Protein AF-A0A1Q4UZ07-F1 (afdb_monomer_lite)

Structure (mmCIF, N/CA/C/O backbone):
data_AF-A0A1Q4UZ07-F1
#
_entry.id   AF-A0A1Q4UZ07-F1
#
loop_
_atom_site.group_PDB
_atom_site.id
_atom_site.type_symbol
_atom_site.label_atom_id
_atom_site.label_alt_id
_atom_site.label_comp_id
_atom_site.label_asym_id
_atom_site.label_entity_id
_atom_site.label_seq_id
_atom_site.pdbx_PDB_ins_code
_atom_site.Cartn_x
_atom_site.Cartn_y
_atom_site.Cartn_z
_atom_site.occupancy
_atom_site.B_iso_or_equiv
_atom_site.auth_seq_id
_atom_site.auth_comp_id
_atom_site.auth_asym_id
_atom_site.auth_atom_id
_atom_site.pdbx_PDB_model_num
ATOM 1 N N . MET A 1 1 ? 4.353 -10.496 6.023 1.00 92.25 1 MET A N 1
ATOM 2 C CA . MET A 1 1 ? 5.042 -9.608 6.995 1.00 92.25 1 MET A CA 1
ATOM 3 C C . MET A 1 1 ? 4.034 -9.159 8.049 1.00 92.25 1 MET A C 1
ATOM 5 O O . MET A 1 1 ? 2.841 -9.212 7.759 1.00 92.25 1 MET A O 1
ATOM 9 N N . VAL A 1 2 ? 4.461 -8.798 9.260 1.00 95.00 2 VAL A N 1
ATOM 10 C CA . VAL A 1 2 ? 3.568 -8.334 10.340 1.00 95.00 2 VAL A CA 1
ATOM 11 C C . VAL A 1 2 ? 4.234 -7.170 11.066 1.00 95.00 2 VAL A C 1
ATOM 13 O O . VAL A 1 2 ? 5.410 -7.283 11.389 1.00 95.00 2 VAL A O 1
ATOM 16 N N . VAL A 1 3 ? 3.483 -6.103 11.326 1.00 95.12 3 VAL A N 1
ATOM 17 C CA . VAL A 1 3 ? 3.849 -4.993 12.224 1.00 95.12 3 VAL A CA 1
ATOM 18 C C . VAL A 1 3 ? 2.688 -4.742 13.181 1.00 95.12 3 VAL A C 1
ATOM 20 O O . VAL A 1 3 ? 1.537 -5.050 12.850 1.00 95.12 3 VAL A O 1
ATOM 23 N N . GLY A 1 4 ? 2.970 -4.229 14.371 1.00 92.00 4 GLY A N 1
ATOM 24 C CA . GLY A 1 4 ? 1.931 -3.841 15.311 1.00 92.00 4 GLY A CA 1
ATOM 25 C C . GLY A 1 4 ? 2.487 -3.406 16.655 1.00 92.00 4 GLY A C 1
ATOM 26 O O . GLY A 1 4 ? 3.566 -3.834 17.055 1.00 92.00 4 GLY A O 1
ATOM 27 N N . ASN A 1 5 ? 1.698 -2.600 17.344 1.00 90.88 5 ASN A N 1
ATOM 28 C CA . ASN A 1 5 ? 1.976 -2.030 18.651 1.00 90.88 5 ASN A CA 1
ATOM 29 C C . ASN A 1 5 ? 0.726 -2.181 19.545 1.00 90.88 5 ASN A C 1
ATOM 31 O O . ASN A 1 5 ? -0.132 -3.031 19.296 1.00 90.88 5 ASN A O 1
ATOM 35 N N . THR A 1 6 ? 0.613 -1.384 20.608 1.00 91.69 6 THR A N 1
ATOM 36 C CA . THR A 1 6 ? -0.555 -1.412 21.505 1.00 91.69 6 THR A CA 1
ATOM 37 C C . THR A 1 6 ? -1.846 -0.893 20.868 1.00 91.69 6 THR A C 1
ATOM 39 O O . THR A 1 6 ? -2.919 -1.214 21.369 1.00 91.69 6 THR A O 1
ATOM 42 N N . HIS A 1 7 ? -1.760 -0.115 19.787 1.00 89.69 7 HIS A N 1
ATOM 43 C CA . HIS A 1 7 ? -2.898 0.532 19.126 1.00 89.69 7 HIS A CA 1
ATOM 44 C C . HIS A 1 7 ? -3.372 -0.213 17.872 1.00 89.69 7 HIS A C 1
ATOM 46 O O . HIS A 1 7 ? -4.513 -0.040 17.454 1.00 89.69 7 HIS A O 1
ATOM 52 N N . GLY A 1 8 ? -2.536 -1.060 17.264 1.00 88.25 8 GLY A N 1
ATOM 53 C CA . GLY A 1 8 ? -2.909 -1.752 16.034 1.00 88.25 8 GLY A CA 1
ATOM 54 C C . GLY A 1 8 ? -1.979 -2.889 15.639 1.00 88.25 8 GLY A C 1
ATOM 55 O O . GLY A 1 8 ? -0.859 -3.021 16.127 1.00 88.25 8 GLY A O 1
ATOM 56 N N . ARG A 1 9 ? -2.451 -3.746 14.727 1.00 94.88 9 ARG A N 1
ATOM 57 C CA . ARG A 1 9 ? -1.646 -4.821 14.134 1.00 94.88 9 ARG A CA 1
ATOM 58 C C . ARG A 1 9 ? -2.042 -5.062 12.684 1.00 94.88 9 ARG A C 1
ATOM 60 O O . ARG A 1 9 ? -3.156 -5.496 12.413 1.00 94.88 9 ARG A O 1
ATOM 67 N N . THR A 1 10 ? -1.081 -4.932 11.775 1.00 96.00 10 THR A N 1
ATOM 68 C CA . THR A 1 10 ? -1.259 -5.179 10.340 1.00 96.00 10 THR A CA 1
ATOM 69 C C . THR A 1 10 ? -0.496 -6.421 9.906 1.00 96.00 10 THR A C 1
ATOM 71 O O . THR A 1 10 ? 0.662 -6.648 10.264 1.00 96.00 10 THR A O 1
ATOM 74 N N . ARG A 1 11 ? -1.156 -7.252 9.097 1.00 95.19 11 ARG A N 1
ATOM 75 C CA . ARG A 1 11 ? -0.603 -8.480 8.525 1.00 95.19 11 ARG A CA 1
ATOM 76 C C . ARG A 1 11 ? -0.635 -8.383 7.003 1.00 95.19 11 ARG A C 1
ATOM 78 O O . ARG A 1 11 ? -1.701 -8.414 6.410 1.00 95.19 11 ARG A O 1
ATOM 85 N N . VAL A 1 12 ? 0.532 -8.387 6.370 1.00 95.38 12 VAL A N 1
ATOM 86 C CA . VAL A 1 12 ? 0.651 -8.477 4.908 1.00 95.38 12 VAL A CA 1
ATOM 87 C C . VAL A 1 12 ? 0.689 -9.947 4.494 1.00 95.38 12 VAL A C 1
ATOM 89 O O . VAL A 1 12 ? 1.484 -10.734 5.037 1.00 95.38 12 VAL A O 1
ATOM 92 N N . ARG A 1 13 ? -0.171 -10.318 3.543 1.00 95.25 13 ARG A N 1
ATOM 93 C CA . ARG A 1 13 ? -0.276 -11.657 2.950 1.00 95.25 13 ARG A CA 1
ATOM 94 C C . ARG A 1 13 ? -0.194 -11.544 1.432 1.00 95.25 13 ARG A C 1
ATOM 96 O O . ARG A 1 13 ? -0.953 -10.792 0.838 1.00 95.25 13 ARG A O 1
ATOM 103 N N . ALA A 1 14 ? 0.720 -12.300 0.835 1.00 93.12 14 ALA A N 1
ATOM 104 C CA . ALA A 1 14 ? 0.782 -12.457 -0.611 1.00 93.12 14 ALA A CA 1
ATOM 105 C C . ALA A 1 14 ? -0.146 -13.597 -1.048 1.00 93.12 14 ALA A C 1
ATOM 107 O O . ALA A 1 14 ? -0.297 -14.587 -0.327 1.00 93.12 14 ALA A O 1
ATOM 108 N N . VAL A 1 15 ? -0.727 -13.459 -2.234 1.00 94.88 15 VAL A N 1
ATOM 109 C CA . VAL A 1 15 ? -1.458 -14.516 -2.942 1.00 94.88 15 VAL A CA 1
ATOM 110 C C . VAL A 1 15 ? -0.825 -14.704 -4.316 1.00 94.88 15 VAL A C 1
ATOM 112 O O . VAL A 1 15 ? -0.280 -13.753 -4.873 1.00 94.88 15 VAL A O 1
ATOM 115 N N . GLY A 1 16 ? -0.853 -15.930 -4.839 1.00 92.25 16 GLY A N 1
ATOM 116 C CA . GLY A 1 16 ? -0.306 -16.236 -6.165 1.00 92.25 16 GLY A CA 1
ATOM 117 C C . GLY A 1 16 ? -1.285 -15.927 -7.296 1.00 92.25 16 GLY A C 1
ATOM 118 O O . GLY A 1 16 ? -0.863 -15.688 -8.422 1.00 92.25 16 GLY A O 1
ATOM 119 N N . ASP A 1 17 ? -2.581 -15.907 -6.983 1.00 93.69 17 ASP A N 1
ATOM 120 C CA . ASP A 1 17 ? -3.658 -15.562 -7.905 1.00 93.69 17 ASP A CA 1
ATOM 121 C C . ASP A 1 17 ? -4.655 -14.617 -7.206 1.00 93.69 17 ASP A C 1
ATOM 123 O O . ASP A 1 17 ? -5.029 -14.875 -6.054 1.00 93.69 17 ASP A O 1
ATOM 127 N N . PRO A 1 18 ? -5.115 -13.534 -7.859 1.00 93.44 18 PRO A N 1
ATOM 128 C CA . PRO A 1 18 ? -6.055 -12.599 -7.249 1.00 93.44 18 PRO A CA 1
ATOM 129 C C . PRO A 1 18 ? -7.371 -13.222 -6.744 1.00 93.44 18 PRO A C 1
ATOM 131 O O . PRO A 1 18 ? -7.952 -12.712 -5.786 1.00 93.44 18 PRO A O 1
ATOM 134 N N . ALA A 1 19 ? -7.836 -14.339 -7.314 1.00 94.81 19 ALA A N 1
ATOM 135 C CA . ALA A 1 19 ? -9.021 -15.061 -6.846 1.00 94.81 19 ALA A CA 1
ATOM 136 C C . ALA A 1 19 ? -8.861 -15.594 -5.421 1.00 94.81 19 ALA A C 1
ATOM 138 O O . ALA A 1 19 ? -9.822 -15.590 -4.650 1.00 94.81 19 ALA A O 1
ATOM 139 N N . GLN A 1 20 ? -7.642 -15.975 -5.033 1.00 97.38 20 GLN A N 1
ATOM 140 C CA . GLN A 1 20 ? -7.344 -16.467 -3.687 1.00 97.38 20 GLN A CA 1
ATOM 141 C C . GLN A 1 20 ? -7.571 -15.392 -2.615 1.00 97.38 20 GLN A C 1
ATOM 143 O O . GLN A 1 20 ? -7.820 -15.724 -1.455 1.00 97.38 20 GLN A O 1
ATOM 148 N N . ALA A 1 21 ? -7.516 -14.104 -2.979 1.00 97.00 21 ALA A N 1
ATOM 149 C CA . ALA A 1 21 ? -7.778 -13.019 -2.038 1.00 97.00 21 ALA A CA 1
ATOM 150 C C . ALA A 1 21 ? -9.230 -13.004 -1.545 1.00 97.00 21 ALA A C 1
ATOM 152 O O . ALA A 1 21 ? -9.472 -12.591 -0.415 1.00 97.00 21 ALA A O 1
ATOM 153 N N . VAL A 1 22 ? -10.185 -13.497 -2.342 1.00 97.88 22 VAL A N 1
ATOM 154 C CA . VAL A 1 22 ? -11.602 -13.563 -1.954 1.00 97.88 22 VAL A CA 1
ATOM 155 C C . VAL A 1 22 ? -11.787 -14.519 -0.775 1.00 97.88 22 VAL A C 1
ATOM 157 O O . VAL A 1 22 ? -12.304 -14.129 0.272 1.00 97.88 22 VAL A O 1
ATOM 160 N N . GLU A 1 23 ? -11.304 -15.755 -0.907 1.00 97.00 23 GLU A N 1
ATOM 161 C CA . GLU A 1 23 ? -11.382 -16.759 0.160 1.00 97.00 23 GLU A CA 1
ATOM 162 C C . GLU A 1 23 ? -10.543 -16.360 1.377 1.00 97.00 23 GLU A C 1
ATOM 164 O O . GLU A 1 23 ? -10.961 -16.535 2.524 1.00 97.00 23 GLU A O 1
ATOM 169 N N . LEU A 1 24 ? -9.354 -15.796 1.146 1.00 97.88 24 LEU A N 1
ATOM 170 C CA . LEU A 1 24 ? -8.494 -15.322 2.222 1.00 97.88 24 LEU A CA 1
ATOM 171 C C . LEU A 1 24 ? -9.165 -14.210 3.037 1.00 97.88 24 LEU A C 1
ATOM 173 O O . LEU A 1 24 ? -9.136 -14.285 4.262 1.00 97.88 24 LEU A O 1
ATOM 177 N N . ALA A 1 25 ? -9.792 -13.225 2.391 1.00 97.94 25 ALA A N 1
ATOM 178 C CA . ALA A 1 25 ? -10.474 -12.132 3.078 1.00 97.94 25 ALA A CA 1
ATOM 179 C C . ALA A 1 25 ? -11.628 -12.639 3.952 1.00 97.94 25 ALA A C 1
ATOM 181 O O . ALA A 1 25 ? -11.714 -12.272 5.121 1.00 97.94 25 ALA A 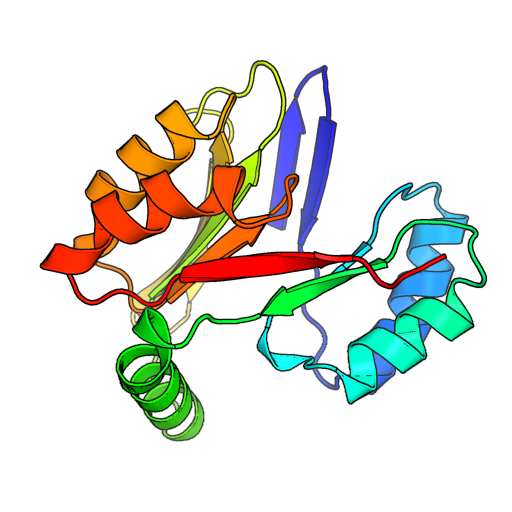O 1
ATOM 182 N N . VAL A 1 26 ? -12.461 -13.548 3.431 1.00 98.12 26 VAL A N 1
ATOM 183 C CA . VAL A 1 26 ? -13.563 -14.158 4.197 1.00 98.12 26 VAL A CA 1
ATOM 184 C C . VAL A 1 26 ? -13.053 -14.860 5.456 1.00 98.12 26 VAL A C 1
ATOM 186 O O . VAL A 1 26 ? -13.645 -14.699 6.525 1.00 98.12 26 VAL A O 1
ATOM 189 N N . ARG A 1 27 ? -11.951 -15.614 5.344 1.00 97.94 27 ARG A N 1
ATOM 190 C CA . ARG A 1 27 ? -11.333 -16.287 6.495 1.00 97.94 27 ARG A CA 1
ATOM 191 C C . ARG A 1 27 ? -10.757 -15.295 7.498 1.00 97.94 27 ARG A C 1
ATOM 193 O O . ARG A 1 27 ? -11.031 -15.424 8.681 1.00 97.94 27 ARG A O 1
ATOM 200 N N . LEU A 1 28 ? -10.007 -14.294 7.038 1.00 97.31 28 LEU A N 1
ATOM 201 C CA . LEU A 1 28 ? -9.397 -13.291 7.915 1.00 97.31 28 LEU A CA 1
ATOM 202 C C . LEU A 1 28 ? -10.451 -12.507 8.703 1.00 97.31 28 LEU A C 1
ATOM 204 O O . LEU A 1 28 ? -10.280 -12.291 9.899 1.00 97.31 28 LEU A O 1
ATOM 208 N N . VAL A 1 29 ? -11.563 -12.142 8.067 1.00 97.62 29 VAL A N 1
ATOM 209 C CA . VAL A 1 29 ? -12.688 -11.490 8.751 1.00 97.62 29 VAL A CA 1
ATOM 210 C C . VAL A 1 29 ? -13.322 -12.420 9.788 1.00 97.62 29 VAL A C 1
ATOM 212 O O . VAL A 1 29 ? -13.626 -11.988 10.895 1.00 97.62 29 VAL A O 1
ATOM 215 N N . ALA A 1 30 ? -13.460 -13.717 9.489 1.00 97.50 30 ALA A N 1
ATOM 216 C CA . ALA A 1 30 ? -13.916 -14.701 10.475 1.00 97.50 30 ALA A CA 1
ATOM 217 C C . ALA A 1 30 ? -12.930 -14.888 11.650 1.00 97.50 30 ALA A C 1
ATOM 219 O O . ALA A 1 30 ? -13.354 -15.207 12.757 1.00 97.50 30 ALA A O 1
ATOM 220 N N . GLU A 1 31 ? -11.631 -14.655 11.434 1.00 96.62 31 GLU A N 1
ATOM 221 C CA . GLU A 1 31 ? -10.592 -14.624 12.477 1.00 96.62 31 GLU A CA 1
ATOM 222 C C . GLU A 1 31 ? -10.570 -13.308 13.283 1.00 96.62 31 GLU A C 1
ATOM 224 O O . GLU A 1 31 ? -9.755 -13.164 14.197 1.00 96.62 31 GLU A O 1
ATOM 229 N N . GLY A 1 32 ? -11.446 -12.350 12.962 1.00 96.00 32 GLY A N 1
ATOM 230 C CA . GLY A 1 32 ? -11.559 -11.067 13.657 1.00 96.00 32 GLY A CA 1
ATOM 231 C C . GLY A 1 32 ? -10.712 -9.941 13.065 1.00 96.00 32 GLY A C 1
ATOM 232 O O . GLY A 1 32 ? -10.461 -8.956 13.753 1.00 96.00 32 GLY A O 1
ATOM 233 N N . VAL A 1 33 ? -10.244 -10.065 11.816 1.00 96.44 33 VAL A N 1
ATOM 234 C CA . VAL A 1 33 ? -9.712 -8.906 11.085 1.00 96.44 33 VAL A CA 1
ATOM 235 C C . VAL A 1 33 ? -10.860 -7.945 10.789 1.00 96.44 33 VAL A C 1
ATOM 237 O O . VAL A 1 33 ? -11.838 -8.308 10.140 1.00 96.44 33 VAL A O 1
ATOM 240 N N . ASP A 1 34 ? -10.715 -6.716 11.260 1.00 95.50 34 ASP A N 1
ATOM 241 C CA . ASP A 1 34 ? -11.713 -5.649 11.196 1.00 95.50 34 ASP A CA 1
ATOM 242 C C . ASP A 1 34 ? -11.559 -4.743 9.967 1.00 95.50 34 ASP A C 1
ATOM 244 O O . ASP A 1 34 ? -12.407 -3.889 9.724 1.00 95.50 34 ASP A O 1
ATOM 248 N N . ARG A 1 35 ? -10.504 -4.928 9.166 1.00 95.94 35 ARG A N 1
ATOM 249 C CA . ARG A 1 35 ? -10.265 -4.181 7.929 1.00 95.94 35 ARG A CA 1
ATOM 250 C C . ARG A 1 35 ? -9.444 -4.979 6.923 1.00 95.94 35 ARG A C 1
ATOM 252 O O . ARG A 1 35 ? -8.440 -5.596 7.276 1.00 95.94 35 ARG A O 1
ATOM 259 N N . ILE A 1 36 ? -9.827 -4.908 5.649 1.00 97.69 36 ILE A N 1
ATOM 260 C CA . ILE A 1 36 ? -9.058 -5.466 4.532 1.00 97.69 36 ILE A CA 1
ATOM 261 C C . ILE A 1 36 ? -8.617 -4.334 3.607 1.00 97.69 36 ILE A C 1
ATOM 263 O O . ILE A 1 36 ? -9.430 -3.539 3.151 1.00 97.69 36 ILE A O 1
ATOM 267 N N . GLU A 1 37 ? -7.328 -4.289 3.295 1.00 97.50 37 GLU A N 1
ATOM 268 C CA . GLU A 1 37 ? -6.741 -3.309 2.384 1.00 97.50 37 GLU A CA 1
ATOM 269 C C . GLU A 1 37 ? -5.938 -4.055 1.310 1.00 97.50 37 GLU A C 1
ATOM 271 O O . GLU A 1 37 ? -5.055 -4.859 1.617 1.00 97.50 37 GLU A O 1
ATOM 276 N N . LEU A 1 38 ? -6.298 -3.849 0.043 1.00 98.00 38 LEU A N 1
ATOM 277 C CA . LEU A 1 38 ? -5.736 -4.555 -1.106 1.00 98.00 38 LEU A CA 1
ATOM 278 C C . LEU A 1 38 ? -4.658 -3.715 -1.801 1.00 98.00 38 LEU A C 1
ATOM 280 O O . LEU A 1 38 ? -4.841 -2.523 -2.039 1.00 98.00 38 LEU A O 1
ATOM 284 N N . CYS A 1 39 ? -3.569 -4.373 -2.198 1.00 97.19 39 CYS A N 1
ATOM 285 C CA . CYS A 1 39 ? -2.530 -3.803 -3.063 1.00 97.19 39 CYS A CA 1
ATOM 286 C C . CYS A 1 39 ? -3.102 -3.317 -4.406 1.00 97.19 39 CYS A C 1
ATOM 288 O O . CYS A 1 39 ? -4.094 -3.853 -4.910 1.00 97.19 39 CYS A O 1
ATOM 290 N N . GLY A 1 40 ? -2.457 -2.328 -5.029 1.00 93.50 40 GLY A N 1
ATOM 291 C CA . GLY A 1 40 ? -2.981 -1.661 -6.222 1.00 93.50 40 GLY A CA 1
ATOM 292 C C . GLY A 1 40 ? -3.114 -2.583 -7.431 1.00 93.50 40 GLY A C 1
ATOM 293 O O . GLY A 1 40 ? -3.988 -2.392 -8.276 1.00 93.50 40 GLY A O 1
ATOM 294 N N . SER A 1 41 ? -2.317 -3.653 -7.475 1.00 93.12 41 SER A N 1
ATOM 295 C CA . SER A 1 41 ? -2.384 -4.680 -8.524 1.00 93.12 41 SER A CA 1
ATOM 296 C C . SER A 1 41 ? -3.717 -5.440 -8.579 1.00 93.12 41 SER A C 1
ATOM 298 O O . SER A 1 41 ? -4.063 -5.980 -9.631 1.00 93.12 41 SER A O 1
ATOM 300 N N . PHE A 1 42 ? -4.505 -5.458 -7.497 1.00 96.56 42 PHE A N 1
ATOM 301 C CA . PHE A 1 42 ? -5.842 -6.062 -7.506 1.00 96.56 42 PHE A CA 1
ATOM 302 C C . PHE A 1 42 ? -6.832 -5.268 -8.370 1.00 96.56 42 PHE A C 1
ATOM 304 O O . PHE A 1 42 ? -7.719 -5.852 -9.001 1.00 96.56 42 PHE A O 1
ATOM 311 N N . GLY A 1 43 ? -6.689 -3.941 -8.414 1.00 94.69 43 GLY A N 1
ATOM 312 C CA . GLY A 1 43 ? -7.583 -3.047 -9.141 1.00 94.69 43 GLY A CA 1
ATOM 313 C C . GLY A 1 43 ? -9.063 -3.159 -8.736 1.00 94.69 43 GLY A C 1
ATOM 314 O O . GLY A 1 43 ? -9.461 -3.875 -7.816 1.00 94.69 43 GLY A O 1
ATOM 315 N N . ALA A 1 44 ? -9.923 -2.446 -9.467 1.00 95.88 44 ALA A N 1
ATOM 316 C CA . ALA A 1 44 ? -11.345 -2.337 -9.131 1.00 95.88 44 ALA A CA 1
ATOM 317 C C . ALA A 1 44 ? -12.125 -3.660 -9.229 1.00 95.88 44 ALA A C 1
ATOM 319 O O . ALA A 1 44 ? -13.059 -3.884 -8.459 1.00 95.88 44 ALA A O 1
ATOM 320 N N . VAL A 1 45 ? -11.748 -4.552 -10.152 1.00 96.69 45 VAL A N 1
ATOM 321 C CA . VAL A 1 45 ? -12.468 -5.819 -10.369 1.00 96.69 45 VAL A CA 1
ATOM 322 C C . VAL A 1 45 ? -12.363 -6.723 -9.146 1.00 96.69 45 VAL A C 1
ATOM 324 O O . VAL A 1 45 ? -13.380 -7.233 -8.670 1.00 96.69 45 VAL A O 1
ATOM 327 N N . TRP A 1 46 ? -11.152 -6.924 -8.626 1.00 97.81 46 TRP A N 1
ATOM 328 C CA . TRP A 1 46 ? -10.952 -7.781 -7.462 1.00 97.81 46 TRP A CA 1
ATOM 329 C C . TRP A 1 46 ? -11.357 -7.090 -6.170 1.00 97.81 46 TRP A C 1
ATOM 331 O O . TRP A 1 46 ? -11.964 -7.744 -5.325 1.00 97.81 46 TRP A O 1
ATOM 341 N N . HIS A 1 47 ? -11.156 -5.775 -6.068 1.00 97.81 47 HIS A N 1
ATOM 342 C CA . HIS A 1 47 ? -11.684 -4.982 -4.962 1.00 97.81 47 HIS A CA 1
ATOM 343 C C . HIS A 1 47 ? -13.198 -5.189 -4.783 1.00 97.81 47 HIS A C 1
ATOM 345 O O . HIS A 1 47 ? -13.642 -5.597 -3.710 1.00 97.81 47 HIS A O 1
ATOM 351 N N . ALA A 1 48 ? -13.990 -5.046 -5.852 1.00 97.50 48 ALA A N 1
ATOM 352 C CA . ALA A 1 48 ? -15.437 -5.248 -5.790 1.00 97.50 48 ALA A CA 1
ATOM 353 C C . ALA A 1 48 ? -15.839 -6.693 -5.437 1.00 97.50 48 ALA A C 1
ATOM 355 O O . ALA A 1 48 ? -16.855 -6.911 -4.777 1.00 97.50 48 ALA A O 1
ATOM 356 N N . ARG A 1 49 ? -15.071 -7.696 -5.883 1.00 98.06 49 ARG A N 1
ATOM 357 C CA . ARG A 1 49 ? -15.333 -9.112 -5.569 1.00 98.06 49 ARG A CA 1
ATOM 358 C C . ARG A 1 49 ? -15.066 -9.425 -4.100 1.00 98.06 49 ARG A C 1
ATOM 360 O O . ARG A 1 49 ? -15.889 -10.082 -3.471 1.00 98.06 49 ARG A O 1
ATOM 367 N N . VAL A 1 50 ? -13.949 -8.938 -3.562 1.00 98.19 50 VAL A N 1
ATOM 368 C CA . VAL A 1 50 ? -13.597 -9.106 -2.146 1.00 98.19 50 VAL A CA 1
ATOM 369 C C . VAL A 1 50 ? -14.613 -8.390 -1.258 1.00 98.19 50 VAL A C 1
ATOM 371 O O . VAL A 1 50 ? -15.121 -9.006 -0.326 1.00 98.19 50 VAL A O 1
ATOM 374 N N . ALA A 1 51 ? -14.981 -7.147 -1.588 1.00 97.75 51 ALA A N 1
ATOM 375 C CA . ALA A 1 51 ? -15.992 -6.388 -0.849 1.00 97.75 51 ALA A CA 1
ATOM 376 C C . ALA A 1 51 ? -17.328 -7.145 -0.745 1.00 97.75 51 ALA A C 1
ATOM 378 O O . ALA A 1 51 ? -17.850 -7.333 0.353 1.00 97.75 51 ALA A O 1
ATOM 379 N N . ARG A 1 52 ? -17.838 -7.678 -1.866 1.00 97.56 52 ARG A N 1
ATOM 380 C CA . ARG A 1 52 ? -19.065 -8.496 -1.871 1.00 97.56 52 ARG A CA 1
ATOM 381 C C . ARG A 1 52 ? -18.944 -9.775 -1.046 1.00 97.56 52 ARG A C 1
ATOM 383 O O . ARG A 1 52 ? -19.908 -10.170 -0.411 1.00 97.56 52 ARG A O 1
ATOM 390 N N . ALA A 1 53 ? -17.790 -10.437 -1.068 1.00 97.69 53 ALA A N 1
ATOM 391 C CA . ALA A 1 53 ? -17.591 -11.681 -0.324 1.00 97.69 53 ALA A CA 1
ATOM 392 C C . ALA A 1 53 ? -17.474 -11.458 1.193 1.00 97.69 53 ALA A C 1
ATOM 394 O O . ALA A 1 53 ? -17.877 -12.307 1.991 1.00 97.69 53 ALA A O 1
ATOM 395 N N . VAL A 1 54 ? -16.915 -10.317 1.600 1.00 97.44 54 VAL A N 1
ATOM 396 C CA . VAL A 1 54 ? -16.862 -9.912 3.008 1.00 97.44 54 VAL A CA 1
ATOM 397 C C . VAL A 1 54 ? -18.249 -9.512 3.522 1.00 97.44 54 VAL A C 1
ATOM 399 O O . VAL A 1 54 ? -18.519 -9.737 4.702 1.00 97.44 54 VAL A O 1
ATOM 402 N N . ASP A 1 55 ? -19.137 -9.036 2.645 1.00 95.94 55 ASP A N 1
ATOM 403 C CA . ASP A 1 55 ? -20.550 -8.749 2.939 1.00 95.94 55 ASP A CA 1
ATOM 404 C C . ASP A 1 55 ? -20.713 -7.777 4.121 1.00 95.94 55 ASP A C 1
ATOM 406 O O . ASP A 1 55 ? -21.362 -8.061 5.123 1.00 95.94 55 ASP A O 1
ATOM 410 N N . GLY A 1 56 ? -19.986 -6.655 4.064 1.00 95.31 56 GLY A N 1
ATOM 411 C CA . GLY A 1 56 ? -20.051 -5.587 5.069 1.00 95.31 56 GLY A CA 1
ATOM 412 C C . GLY A 1 56 ? -19.469 -5.924 6.449 1.00 95.31 56 GLY A C 1
ATOM 413 O O . GLY A 1 56 ? -19.373 -5.040 7.295 1.00 95.31 56 GLY A O 1
ATOM 414 N N . ARG A 1 57 ? -19.025 -7.164 6.692 1.00 96.50 57 ARG A N 1
ATOM 415 C CA . ARG A 1 57 ? -18.440 -7.583 7.983 1.00 96.50 57 ARG A CA 1
ATOM 416 C C . ARG A 1 57 ? -17.123 -6.879 8.325 1.00 96.50 57 ARG A C 1
ATOM 418 O O . ARG A 1 57 ? -16.751 -6.840 9.491 1.00 96.50 57 ARG A O 1
ATOM 425 N N . ALA A 1 58 ? -16.432 -6.348 7.321 1.00 96.94 58 ALA A N 1
ATOM 426 C CA . ALA A 1 58 ? -15.294 -5.452 7.474 1.00 96.94 58 ALA A CA 1
ATOM 427 C C . ALA A 1 58 ? -15.221 -4.499 6.265 1.00 96.94 58 AL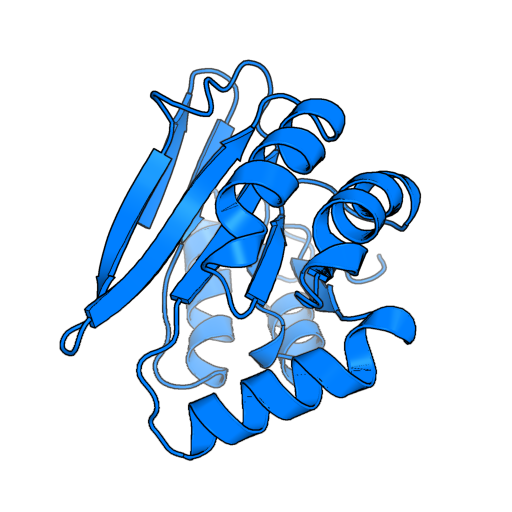A A C 1
ATOM 429 O O . ALA A 1 58 ? -15.511 -4.932 5.143 1.00 96.94 58 ALA A O 1
ATOM 430 N N . PRO A 1 59 ? -14.812 -3.229 6.444 1.00 96.44 59 PRO A N 1
ATOM 431 C CA . PRO A 1 59 ? -14.459 -2.356 5.334 1.00 96.44 59 PRO A CA 1
ATOM 432 C C . PRO A 1 59 ? -13.357 -2.981 4.475 1.00 96.44 59 PRO A C 1
ATOM 434 O O . PRO A 1 59 ? -12.353 -3.493 4.984 1.00 96.44 59 PRO A O 1
ATOM 437 N N . VAL A 1 60 ? -13.553 -2.902 3.161 1.00 97.81 60 VAL A N 1
ATOM 438 C CA . VAL A 1 60 ? -12.572 -3.314 2.159 1.00 97.81 60 VAL A CA 1
ATOM 439 C C . VAL A 1 60 ? -12.140 -2.075 1.388 1.00 97.81 60 VAL A C 1
ATOM 441 O O . VAL A 1 60 ? -12.985 -1.341 0.877 1.00 97.81 60 VAL A O 1
ATOM 444 N N . GLY A 1 61 ? -10.836 -1.834 1.336 1.00 96.94 61 GLY A N 1
ATOM 445 C CA . GLY A 1 61 ? -10.229 -0.818 0.489 1.00 96.94 61 GLY A CA 1
ATOM 446 C C . GLY A 1 61 ? -9.226 -1.410 -0.488 1.00 96.94 61 GLY A C 1
ATOM 447 O O . GLY A 1 61 ? -8.776 -2.549 -0.335 1.00 96.94 61 GLY A O 1
ATOM 448 N N . ALA A 1 62 ? -8.867 -0.628 -1.498 1.00 97.31 62 ALA A N 1
ATOM 449 C CA . ALA A 1 62 ? -7.772 -0.931 -2.403 1.00 97.31 62 ALA A CA 1
ATOM 450 C C . ALA A 1 62 ? -6.943 0.317 -2.699 1.00 97.31 62 ALA A C 1
ATO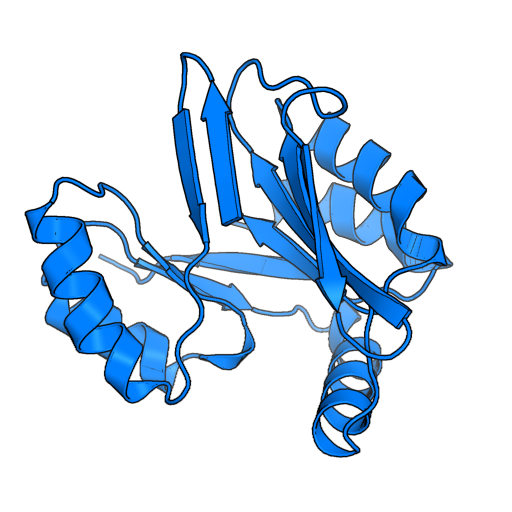M 452 O O . ALA A 1 62 ? -7.455 1.438 -2.711 1.00 97.31 62 ALA A O 1
ATOM 453 N N . ILE A 1 63 ? -5.664 0.098 -2.972 1.00 97.69 63 ILE A N 1
ATOM 454 C CA . ILE A 1 63 ? -4.756 1.130 -3.453 1.00 97.69 63 ILE A CA 1
ATOM 455 C C . ILE A 1 63 ? -5.113 1.518 -4.895 1.00 97.69 63 ILE A C 1
ATOM 457 O O . ILE A 1 63 ? -5.287 0.665 -5.767 1.00 97.69 63 ILE A O 1
ATOM 461 N N . TYR A 1 64 ? -5.161 2.821 -5.156 1.00 96.25 64 TYR A N 1
ATOM 462 C CA . TYR A 1 64 ? -5.258 3.413 -6.487 1.00 96.25 64 TYR A CA 1
ATOM 463 C C . TYR A 1 64 ? -4.192 4.493 -6.667 1.00 96.25 64 TYR A C 1
ATOM 465 O O . TYR A 1 64 ? -3.663 5.024 -5.696 1.00 96.25 64 TYR A O 1
ATOM 473 N N . TYR A 1 65 ? -3.882 4.826 -7.917 1.00 96.19 65 TYR A N 1
ATOM 474 C CA . TYR A 1 65 ? -2.856 5.813 -8.255 1.00 96.19 65 TYR A CA 1
ATOM 475 C C . TYR A 1 65 ? -3.494 7.018 -8.934 1.00 96.19 65 TYR A C 1
ATOM 477 O O . TYR A 1 65 ? -4.311 6.855 -9.846 1.00 96.19 65 TYR A O 1
ATOM 485 N N . GLY A 1 66 ? -3.112 8.215 -8.490 1.00 94.19 66 GLY A N 1
ATOM 486 C CA . GLY A 1 66 ? -3.514 9.468 -9.114 1.00 94.19 66 GLY A CA 1
ATOM 487 C C . GLY A 1 66 ? -2.830 9.706 -10.462 1.00 94.19 66 GLY A C 1
ATOM 488 O O . GLY A 1 66 ? -1.930 8.968 -10.882 1.00 94.19 66 GLY A O 1
ATOM 489 N N . PHE A 1 67 ? -3.271 10.752 -11.162 1.00 95.50 67 PHE A N 1
ATOM 490 C CA . PHE A 1 67 ? -2.777 11.080 -12.502 1.00 95.50 67 PHE A CA 1
ATOM 491 C C . PHE A 1 67 ? -1.286 11.454 -12.498 1.00 95.50 67 PHE A C 1
ATOM 493 O O . PHE A 1 67 ? -0.543 11.117 -13.419 1.00 95.50 67 PHE A O 1
ATOM 500 N N . GLU A 1 68 ? -0.838 12.084 -11.416 1.00 94.19 68 GLU A N 1
ATOM 501 C CA . GLU A 1 68 ? 0.550 12.412 -11.101 1.00 94.19 68 GLU A CA 1
ATOM 502 C C . GLU A 1 68 ? 1.461 11.178 -11.029 1.00 94.19 68 GLU A C 1
ATOM 504 O O . GLU A 1 68 ? 2.660 11.279 -11.281 1.00 94.19 68 GLU A O 1
ATOM 509 N N . SER A 1 69 ? 0.892 9.998 -10.761 1.00 95.56 69 SER A N 1
ATOM 510 C CA . SER A 1 69 ? 1.623 8.733 -10.672 1.00 95.56 69 SER A CA 1
ATOM 511 C C . SER A 1 69 ? 1.567 7.888 -11.953 1.00 95.56 69 SER A C 1
ATOM 513 O O . SER A 1 69 ? 2.202 6.837 -11.986 1.00 95.56 69 SER A O 1
ATOM 515 N N . LEU A 1 70 ? 0.867 8.299 -13.024 1.00 95.62 70 LEU A N 1
ATOM 516 C CA . LEU A 1 70 ? 0.616 7.433 -14.196 1.00 95.62 70 LEU A CA 1
ATOM 517 C C . LEU A 1 70 ? 1.878 6.943 -14.905 1.00 95.62 70 LEU A C 1
ATOM 519 O O . LEU A 1 70 ? 2.034 5.747 -15.146 1.00 95.62 70 LEU A O 1
ATOM 523 N N . THR A 1 71 ? 2.776 7.854 -15.264 1.00 97.00 71 THR A N 1
ATOM 524 C CA . THR A 1 71 ? 4.032 7.485 -15.926 1.00 97.00 71 THR A CA 1
ATOM 525 C C . THR A 1 71 ? 4.896 6.590 -15.030 1.00 97.00 71 THR A C 1
ATOM 527 O O . THR A 1 71 ? 5.296 5.515 -15.490 1.00 97.00 71 THR A O 1
ATOM 530 N N . PRO A 1 72 ? 5.177 6.957 -13.762 1.00 97.12 72 PRO A N 1
ATOM 531 C CA . PRO A 1 72 ? 6.006 6.112 -12.910 1.00 97.12 72 PRO A CA 1
ATOM 532 C C . PRO A 1 72 ? 5.355 4.765 -12.557 1.00 97.12 72 PRO A C 1
ATOM 534 O O . PRO A 1 72 ? 6.061 3.757 -12.553 1.00 97.12 72 PRO A O 1
ATOM 537 N N . ILE A 1 73 ? 4.032 4.678 -12.354 1.00 97.81 73 ILE A N 1
ATOM 538 C CA . ILE A 1 73 ? 3.376 3.380 -12.102 1.00 97.81 73 ILE A CA 1
ATOM 539 C C . ILE A 1 73 ? 3.345 2.496 -13.355 1.00 97.81 73 ILE A C 1
ATOM 541 O O . ILE A 1 73 ? 3.505 1.278 -13.261 1.00 97.81 73 ILE A O 1
ATOM 545 N N . ALA A 1 74 ? 3.203 3.082 -14.549 1.00 97.88 74 ALA A N 1
ATOM 546 C CA . ALA A 1 74 ? 3.317 2.336 -15.798 1.00 97.88 74 ALA A CA 1
ATOM 547 C C . ALA A 1 74 ? 4.734 1.768 -15.981 1.00 97.88 74 ALA A C 1
ATOM 549 O O . ALA A 1 74 ? 4.887 0.605 -16.357 1.00 97.88 74 ALA A O 1
ATOM 550 N N . ALA A 1 75 ? 5.765 2.554 -15.655 1.00 98.06 75 ALA A N 1
ATOM 551 C CA . ALA A 1 75 ? 7.150 2.093 -15.670 1.00 98.06 75 ALA A CA 1
ATOM 552 C C . ALA A 1 75 ? 7.391 0.979 -14.639 1.00 98.06 75 ALA A C 1
ATOM 554 O O . ALA A 1 75 ? 8.000 -0.035 -14.972 1.00 98.06 75 ALA A O 1
ATOM 555 N N . TYR A 1 76 ? 6.867 1.128 -13.419 1.00 97.94 76 TYR A N 1
ATOM 556 C CA . TYR A 1 76 ? 6.905 0.089 -12.390 1.00 97.94 76 TYR A CA 1
ATOM 557 C C . TYR A 1 76 ? 6.317 -1.233 -12.895 1.00 97.94 76 TYR A C 1
ATOM 559 O O . TYR A 1 76 ? 6.978 -2.271 -12.850 1.00 97.94 76 TYR A O 1
ATOM 567 N N . LYS A 1 77 ? 5.096 -1.180 -13.442 1.00 97.62 77 LYS A N 1
ATOM 568 C CA . LYS A 1 77 ? 4.396 -2.347 -13.986 1.00 97.62 77 LYS A CA 1
ATOM 569 C C . LYS A 1 77 ? 5.209 -3.026 -15.087 1.00 97.62 77 LYS A C 1
ATOM 571 O O . LYS A 1 77 ? 5.359 -4.243 -15.056 1.00 97.62 77 LYS A O 1
ATOM 576 N N . ALA A 1 78 ? 5.753 -2.256 -16.030 1.00 98.31 78 ALA A N 1
ATOM 577 C CA . ALA A 1 78 ? 6.553 -2.802 -17.123 1.00 98.31 78 ALA A CA 1
ATOM 578 C C . ALA A 1 78 ? 7.796 -3.552 -16.613 1.00 98.31 78 ALA A C 1
ATOM 580 O O . ALA A 1 78 ? 8.081 -4.654 -17.076 1.00 98.31 78 ALA A O 1
ATOM 581 N N . ARG A 1 79 ? 8.502 -2.995 -15.620 1.00 97.88 79 ARG A N 1
ATOM 582 C CA . ARG A 1 79 ? 9.663 -3.649 -14.992 1.00 97.88 79 ARG A CA 1
ATOM 583 C C . ARG A 1 79 ? 9.274 -4.915 -14.232 1.00 97.88 79 ARG A C 1
ATOM 585 O O . ARG A 1 79 ? 9.956 -5.930 -14.338 1.00 97.88 79 ARG A O 1
ATOM 592 N N . PHE A 1 80 ? 8.160 -4.870 -13.500 1.00 95.75 80 PHE A N 1
ATOM 593 C CA . PHE A 1 80 ? 7.625 -6.035 -12.795 1.00 95.75 80 PHE A CA 1
ATOM 594 C C . PHE A 1 80 ? 7.314 -7.179 -13.771 1.00 95.75 80 PHE A C 1
ATOM 596 O O . PHE A 1 80 ? 7.717 -8.316 -13.541 1.00 95.75 80 PHE A O 1
ATOM 603 N N . GLU A 1 81 ? 6.665 -6.880 -14.897 1.00 96.25 81 GLU A N 1
ATOM 604 C CA . GLU A 1 81 ? 6.348 -7.868 -15.939 1.00 96.25 81 GLU A CA 1
ATOM 605 C C . GLU A 1 81 ? 7.581 -8.386 -16.680 1.00 96.25 81 GLU A C 1
ATOM 607 O O . GLU A 1 81 ? 7.593 -9.534 -17.121 1.00 96.25 81 GLU A O 1
ATOM 612 N N . ALA A 1 82 ? 8.637 -7.576 -16.772 1.00 97.81 82 ALA A N 1
ATOM 613 C CA . ALA A 1 82 ? 9.937 -8.005 -17.278 1.00 97.81 82 ALA A CA 1
ATOM 614 C C . ALA A 1 82 ? 10.705 -8.907 -16.290 1.00 97.81 82 ALA A C 1
ATOM 616 O O . ALA A 1 82 ? 11.767 -9.426 -16.634 1.00 97.81 82 ALA A O 1
ATOM 617 N N . GLY A 1 83 ? 10.182 -9.115 -15.076 1.00 96.00 83 GLY A N 1
ATOM 618 C CA . GLY A 1 83 ? 10.804 -9.941 -14.044 1.00 96.00 83 GLY A CA 1
ATOM 619 C C . GLY A 1 83 ? 11.945 -9.248 -13.298 1.00 96.00 83 GLY A C 1
ATOM 620 O O . GLY A 1 83 ? 12.760 -9.925 -12.669 1.00 96.00 83 GLY A O 1
ATOM 621 N N . GLU A 1 84 ? 12.029 -7.916 -13.356 1.00 97.44 84 GLU A N 1
ATOM 622 C CA . GLU A 1 84 ? 13.014 -7.170 -12.577 1.00 97.44 84 GLU A CA 1
ATOM 623 C C . GLU A 1 84 ? 12.755 -7.317 -11.070 1.00 97.44 84 GLU A C 1
ATOM 625 O O . GLU A 1 84 ? 11.617 -7.337 -10.594 1.00 97.44 84 GLU A O 1
ATOM 630 N N . VAL A 1 85 ? 13.833 -7.388 -10.287 1.00 96.50 85 VAL A N 1
ATOM 631 C CA . VAL A 1 85 ? 13.740 -7.492 -8.827 1.00 96.50 85 VAL A CA 1
ATOM 632 C C . VAL A 1 85 ? 13.642 -6.089 -8.225 1.00 96.50 85 VAL A C 1
ATOM 634 O O . VAL A 1 85 ? 14.647 -5.437 -7.954 1.00 96.50 85 VAL A O 1
ATOM 637 N N . LEU A 1 86 ? 12.410 -5.629 -8.015 1.00 97.44 86 LEU A N 1
ATOM 638 C CA . LEU A 1 86 ? 12.103 -4.264 -7.570 1.00 97.44 86 LEU A CA 1
ATOM 639 C C . LEU A 1 86 ? 12.167 -4.083 -6.049 1.00 97.44 86 LEU A C 1
ATOM 641 O O . LEU A 1 86 ? 12.073 -5.052 -5.284 1.00 97.44 86 LEU A O 1
ATOM 645 N N . SER A 1 87 ? 12.283 -2.830 -5.614 1.00 98.19 87 SER A N 1
ATOM 646 C CA . SER A 1 87 ? 12.190 -2.417 -4.215 1.00 98.19 87 SER A CA 1
ATOM 647 C C . SER A 1 87 ? 10.984 -1.515 -3.969 1.00 98.19 87 SER A C 1
ATOM 649 O O . SER A 1 87 ? 10.824 -0.486 -4.623 1.00 98.19 87 SER A O 1
ATOM 651 N N . ASP A 1 88 ? 10.175 -1.889 -2.980 1.00 97.81 88 ASP A N 1
ATOM 652 C CA . ASP A 1 88 ? 8.885 -1.263 -2.681 1.00 97.81 88 ASP A CA 1
ATOM 653 C C . ASP A 1 88 ? 8.763 -0.991 -1.180 1.00 97.81 88 ASP A C 1
ATOM 655 O O . ASP A 1 88 ? 9.341 -1.721 -0.360 1.00 97.81 88 ASP A O 1
ATOM 659 N N . ALA A 1 89 ? 7.979 0.021 -0.810 1.00 98.19 89 ALA A N 1
ATOM 660 C CA . ALA A 1 89 ? 7.599 0.242 0.579 1.00 98.19 89 ALA A CA 1
ATOM 661 C C . ALA A 1 89 ? 6.083 0.309 0.774 1.00 98.19 89 ALA A C 1
ATOM 663 O O . ALA A 1 89 ? 5.355 0.916 -0.007 1.00 98.19 89 ALA A O 1
ATOM 664 N N . PHE A 1 90 ? 5.633 -0.295 1.869 1.00 98.00 90 PHE A N 1
ATOM 665 C CA . PHE A 1 90 ? 4.288 -0.179 2.404 1.00 98.00 90 PHE A CA 1
ATOM 666 C C . PHE A 1 90 ? 4.380 0.654 3.675 1.00 98.00 90 PHE A C 1
ATOM 668 O O . PHE A 1 90 ? 4.968 0.215 4.668 1.00 98.00 90 PHE A O 1
ATOM 675 N N . LEU A 1 91 ? 3.835 1.862 3.631 1.00 97.69 91 LEU A N 1
ATOM 676 C CA . LEU A 1 91 ? 3.709 2.719 4.803 1.00 97.69 91 LEU A CA 1
ATOM 677 C C . LEU A 1 91 ? 2.316 2.494 5.383 1.00 97.69 91 LEU A C 1
ATOM 679 O O . LEU A 1 91 ? 1.341 2.531 4.639 1.00 97.69 91 LEU A O 1
ATOM 683 N N . VAL A 1 92 ? 2.213 2.223 6.681 1.00 97.00 92 VAL A N 1
ATOM 684 C CA . VAL A 1 92 ? 0.927 1.977 7.345 1.00 97.00 92 VAL A CA 1
ATOM 685 C C . VAL A 1 92 ? 0.788 2.859 8.573 1.00 97.00 92 VAL A C 1
ATOM 687 O O . VAL A 1 92 ? 1.633 2.819 9.462 1.00 97.00 92 VAL A O 1
ATOM 690 N N . VAL A 1 93 ? -0.274 3.656 8.637 1.00 96.00 93 VAL A N 1
ATOM 691 C CA . VAL A 1 93 ? -0.519 4.504 9.809 1.00 96.00 93 VAL A CA 1
ATOM 692 C C . VAL A 1 93 ? -1.064 3.655 10.955 1.00 96.00 93 VAL A C 1
ATOM 694 O O . VAL A 1 93 ? -2.138 3.067 10.832 1.00 96.00 93 VAL A O 1
ATOM 697 N N . HIS A 1 94 ? -0.332 3.607 12.068 1.00 95.88 94 HIS A N 1
ATOM 698 C CA . HIS A 1 94 ? -0.742 3.052 13.360 1.00 95.88 94 HIS A CA 1
ATOM 699 C C . HIS A 1 94 ? -0.401 4.068 14.445 1.00 95.88 94 HIS A C 1
ATOM 701 O O . HIS A 1 94 ? 0.767 4.406 14.609 1.00 95.88 94 HIS A O 1
ATOM 707 N N . GLU A 1 95 ? -1.386 4.497 15.232 1.00 94.81 95 GLU A N 1
ATOM 708 C CA . GLU A 1 95 ? -1.156 5.436 16.334 1.00 94.81 95 GLU A CA 1
ATOM 709 C C . GLU A 1 95 ? -0.015 4.963 17.255 1.00 94.81 95 GLU A C 1
ATOM 711 O O . GLU A 1 95 ? 0.092 3.782 17.606 1.00 94.81 95 GLU A O 1
ATOM 716 N N . GLY A 1 96 ? 0.878 5.885 17.619 1.00 95.69 96 GLY A N 1
ATOM 717 C CA . GLY A 1 96 ? 2.003 5.615 18.517 1.00 95.69 96 GLY A CA 1
ATOM 718 C C . GLY A 1 96 ? 3.070 4.657 17.974 1.00 95.69 96 GLY A C 1
ATOM 719 O O . GLY A 1 96 ? 3.871 4.164 18.765 1.00 95.69 96 GLY A O 1
ATOM 720 N N . ALA A 1 97 ? 3.081 4.350 16.673 1.00 97.69 97 ALA A N 1
ATOM 721 C CA . ALA A 1 97 ? 4.142 3.547 16.071 1.00 97.69 97 ALA A CA 1
ATOM 722 C C . ALA A 1 97 ? 5.489 4.282 16.066 1.00 97.69 97 ALA A C 1
ATOM 724 O O . ALA A 1 97 ? 5.558 5.496 15.866 1.00 97.69 97 ALA A O 1
ATOM 725 N N . ASP A 1 98 ? 6.567 3.524 16.234 1.00 97.19 98 ASP A N 1
ATOM 726 C CA . ASP A 1 98 ? 7.937 3.982 16.027 1.00 97.19 98 ASP A CA 1
ATOM 727 C C . ASP A 1 98 ? 8.422 3.459 14.663 1.00 97.19 98 ASP A C 1
ATOM 729 O O . ASP A 1 98 ? 8.647 2.260 14.518 1.00 97.19 98 ASP A O 1
ATOM 733 N N . PRO A 1 99 ? 8.648 4.311 13.649 1.00 97.19 99 PRO A N 1
ATOM 734 C CA . PRO A 1 99 ? 9.029 3.864 12.307 1.00 97.19 99 PRO A CA 1
ATOM 735 C C . PRO A 1 99 ? 10.415 3.212 12.212 1.00 97.19 99 PRO A C 1
ATOM 737 O O . PRO A 1 99 ? 10.768 2.680 11.148 1.00 97.19 99 PRO A O 1
ATOM 740 N N . VAL A 1 100 ? 11.224 3.276 13.272 1.00 96.25 100 VAL A N 1
ATOM 741 C CA . VAL A 1 100 ? 12.496 2.559 13.391 1.00 96.25 100 VAL A CA 1
ATOM 742 C C . VAL A 1 100 ? 12.265 1.165 13.972 1.00 96.25 100 VAL A C 1
ATOM 744 O O . VAL A 1 100 ? 12.791 0.196 13.422 1.00 96.25 100 VAL A O 1
ATOM 747 N N . ALA A 1 101 ? 11.477 1.048 15.044 1.00 96.06 101 ALA A N 1
ATOM 748 C CA . ALA A 1 101 ? 11.214 -0.228 15.714 1.00 96.06 101 ALA A CA 1
ATOM 749 C C . ALA A 1 101 ? 10.128 -1.068 15.013 1.00 96.06 101 ALA A C 1
ATOM 751 O O . ALA A 1 101 ? 10.295 -2.274 14.824 1.00 96.06 101 ALA A O 1
ATOM 752 N N . ASP A 1 102 ? 9.049 -0.435 14.556 1.00 97.38 102 ASP A N 1
ATOM 753 C CA . ASP A 1 102 ? 7.880 -1.046 13.919 1.00 97.38 102 ASP A CA 1
ATOM 754 C C . ASP A 1 102 ? 8.065 -1.162 12.397 1.00 97.38 102 ASP A C 1
ATOM 756 O O . ASP A 1 102 ? 7.234 -0.756 11.577 1.00 97.38 102 ASP A O 1
ATOM 760 N N . ARG A 1 103 ? 9.205 -1.735 12.005 1.00 97.38 103 ARG A N 1
ATOM 761 C CA . ARG A 1 103 ? 9.641 -1.883 10.616 1.00 97.38 103 ARG A CA 1
ATOM 762 C C . ARG A 1 103 ? 10.040 -3.321 10.323 1.00 97.38 103 ARG A C 1
ATOM 764 O O . ARG A 1 103 ? 10.812 -3.938 11.049 1.00 97.38 103 ARG A O 1
ATOM 771 N N . VAL A 1 104 ? 9.584 -3.842 9.187 1.00 97.75 104 VAL A N 1
ATOM 772 C CA . VAL A 1 104 ? 10.010 -5.144 8.664 1.00 97.75 104 VAL A CA 1
ATOM 773 C C . VAL A 1 104 ? 10.558 -4.970 7.259 1.00 97.75 104 VAL A C 1
ATOM 775 O O . VAL A 1 104 ? 9.861 -4.497 6.366 1.00 97.75 104 VAL A O 1
ATOM 778 N N . VAL A 1 105 ? 11.792 -5.419 7.042 1.00 97.50 105 VAL A N 1
ATOM 779 C CA . VAL A 1 105 ? 12.407 -5.490 5.713 1.00 97.50 105 VAL A CA 1
ATOM 780 C C . VAL A 1 105 ? 12.460 -6.948 5.280 1.00 97.50 105 VAL 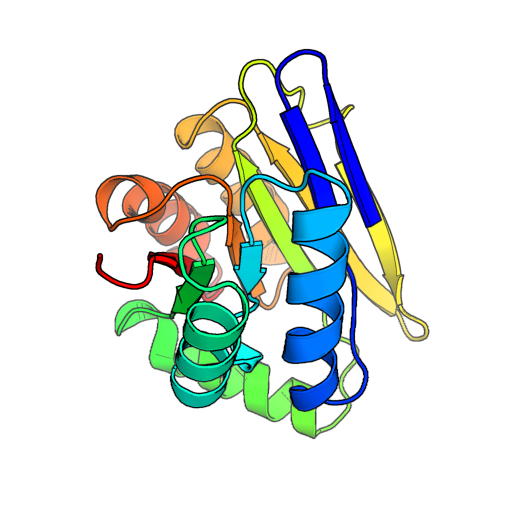A C 1
ATOM 782 O O . VAL A 1 105 ? 13.060 -7.786 5.949 1.00 97.50 105 VAL A O 1
ATOM 785 N N . HIS A 1 106 ? 11.843 -7.256 4.146 1.00 96.56 106 HIS A N 1
ATOM 786 C CA . HIS A 1 106 ? 11.920 -8.563 3.512 1.00 96.56 106 HIS A CA 1
ATOM 787 C C . HIS A 1 106 ? 12.779 -8.468 2.250 1.00 96.56 106 HIS A C 1
ATOM 789 O O . HIS A 1 106 ? 12.363 -7.874 1.255 1.00 96.56 106 HIS A O 1
ATOM 795 N N . ALA A 1 107 ? 13.984 -9.037 2.292 1.00 96.62 107 ALA A N 1
ATOM 796 C CA . ALA A 1 107 ? 14.861 -9.106 1.128 1.00 96.62 107 ALA A CA 1
ATOM 797 C C . ALA A 1 107 ? 14.320 -10.112 0.102 1.00 96.62 107 ALA A C 1
ATOM 799 O O . ALA A 1 107 ? 13.948 -11.232 0.454 1.00 96.62 107 ALA A O 1
ATOM 800 N N . LYS A 1 108 ? 14.304 -9.717 -1.171 1.00 94.69 108 LYS A N 1
ATOM 801 C CA . LYS A 1 108 ? 13.945 -10.574 -2.301 1.00 94.69 108 LYS A CA 1
ATOM 802 C C . LYS A 1 108 ? 15.218 -11.245 -2.842 1.00 94.69 108 LYS A C 1
ATOM 804 O O . LYS A 1 108 ? 16.266 -10.590 -2.911 1.00 94.69 108 LYS A O 1
ATOM 809 N N . PRO A 1 109 ? 15.162 -12.518 -3.270 1.00 91.69 109 PRO A N 1
ATOM 810 C CA . PRO A 1 109 ? 16.243 -13.112 -4.051 1.00 91.69 109 PRO A CA 1
ATOM 811 C C . PRO A 1 109 ? 16.579 -12.220 -5.255 1.00 91.69 109 PRO A C 1
ATOM 813 O O . PRO A 1 109 ? 15.674 -11.760 -5.945 1.00 91.69 109 PRO A O 1
ATOM 816 N N . GLY A 1 110 ? 17.863 -11.942 -5.486 1.00 90.12 110 GLY A N 1
ATOM 817 C CA . GLY A 1 110 ? 18.301 -11.057 -6.574 1.00 90.12 110 GLY A CA 1
ATOM 818 C C . GLY A 1 110 ? 18.398 -9.562 -6.229 1.00 90.12 110 GLY A C 1
ATOM 819 O O . GLY A 1 110 ? 18.735 -8.778 -7.107 1.00 90.12 110 GLY A O 1
ATOM 820 N N . GLY A 1 111 ? 18.179 -9.157 -4.969 1.00 91.50 111 GLY A N 1
ATOM 821 C CA . GLY A 1 111 ? 18.685 -7.877 -4.438 1.00 91.50 111 GLY A CA 1
ATOM 822 C C . G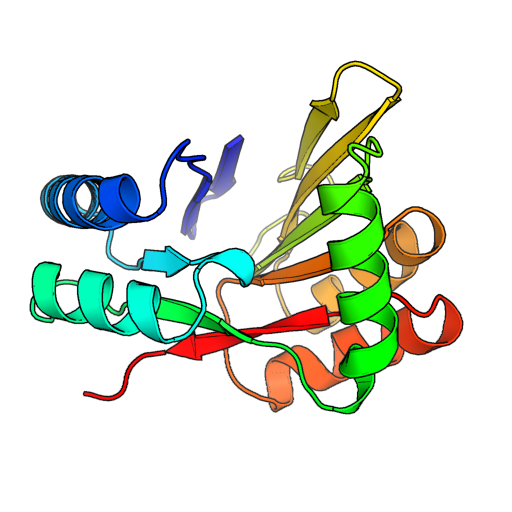LY A 1 111 ? 17.655 -6.782 -4.132 1.00 91.50 111 GLY A C 1
ATOM 823 O O . GLY A 1 111 ? 18.003 -5.810 -3.462 1.00 91.50 111 GLY A O 1
ATOM 824 N N . GLY A 1 112 ? 16.396 -6.933 -4.545 1.00 95.44 112 GLY A N 1
ATOM 825 C CA . GLY A 1 112 ? 15.313 -6.021 -4.152 1.00 95.44 112 GLY A CA 1
ATOM 826 C C . GLY A 1 112 ? 14.792 -6.280 -2.735 1.00 95.44 112 GLY A C 1
ATOM 827 O O . GLY A 1 112 ? 15.217 -7.214 -2.050 1.00 95.44 112 GLY A O 1
ATOM 828 N N . ARG A 1 113 ? 13.844 -5.462 -2.272 1.00 97.06 113 ARG A N 1
ATOM 829 C CA . ARG A 1 113 ? 13.224 -5.620 -0.944 1.00 97.06 113 ARG A CA 1
ATOM 830 C C . ARG A 1 113 ? 11.775 -5.145 -0.903 1.00 97.06 113 ARG A C 1
ATOM 832 O O . ARG A 1 113 ? 11.388 -4.271 -1.664 1.00 97.06 113 ARG A O 1
ATOM 839 N N . VAL A 1 114 ? 10.990 -5.695 0.016 1.00 97.19 114 VAL A N 1
ATOM 840 C CA . VAL A 1 114 ? 9.726 -5.091 0.460 1.00 97.19 114 VAL A CA 1
ATOM 841 C C . VAL A 1 114 ? 9.938 -4.561 1.867 1.00 97.19 114 VAL A C 1
ATOM 843 O O . VAL A 1 114 ? 10.327 -5.322 2.756 1.00 97.19 114 VAL A O 1
ATOM 846 N N . THR A 1 115 ? 9.689 -3.275 2.075 1.00 98.12 115 THR A N 1
ATOM 847 C CA . THR A 1 115 ? 9.791 -2.639 3.391 1.00 98.12 115 THR A CA 1
ATOM 848 C C . THR A 1 115 ? 8.396 -2.294 3.893 1.00 98.12 115 THR A C 1
ATOM 850 O O . THR A 1 115 ? 7.712 -1.486 3.286 1.00 98.12 115 THR A O 1
ATOM 853 N N . LEU A 1 116 ? 7.967 -2.888 5.000 1.00 98.06 116 LEU A N 1
ATOM 854 C CA . LEU A 1 116 ? 6.743 -2.507 5.704 1.00 98.06 116 LEU A CA 1
ATOM 855 C C . LEU A 1 116 ? 7.138 -1.630 6.889 1.00 98.06 116 LEU A C 1
ATOM 857 O O . LEU A 1 116 ? 7.911 -2.086 7.732 1.00 98.06 116 LEU A O 1
ATOM 861 N N . VAL A 1 117 ? 6.628 -0.404 6.953 1.00 98.12 117 VAL A N 1
ATOM 862 C CA . VAL A 1 117 ? 6.906 0.544 8.041 1.00 98.12 117 VAL A CA 1
ATOM 863 C C . VAL A 1 117 ? 5.587 1.005 8.638 1.00 98.12 117 VAL A C 1
ATOM 865 O O . VAL A 1 117 ? 4.767 1.575 7.918 1.00 98.12 117 VAL A O 1
ATOM 868 N N . ALA A 1 118 ? 5.385 0.776 9.935 1.00 98.00 118 ALA A N 1
ATOM 869 C CA . ALA A 1 118 ? 4.321 1.455 10.658 1.00 98.00 118 ALA A CA 1
ATOM 870 C C . ALA A 1 118 ? 4.778 2.868 11.041 1.00 98.00 118 ALA A C 1
ATOM 872 O O . ALA A 1 118 ? 5.919 3.072 11.449 1.00 98.00 118 ALA A O 1
ATOM 873 N N . VAL A 1 119 ? 3.900 3.848 10.871 1.00 97.88 119 VAL A N 1
ATOM 874 C CA . VAL A 1 119 ? 4.161 5.265 11.155 1.00 97.88 119 VAL A CA 1
ATOM 875 C C . VAL A 1 119 ? 3.033 5.817 12.031 1.00 97.88 119 VAL A C 1
ATOM 877 O O . VAL A 1 119 ? 1.896 5.374 11.876 1.00 97.88 119 VAL A O 1
ATOM 880 N N . PRO A 1 120 ? 3.311 6.751 12.954 1.00 97.06 120 PRO A N 1
ATOM 881 C CA . PRO A 1 120 ? 2.306 7.254 13.891 1.00 97.06 120 PRO A CA 1
ATOM 882 C C . PRO A 1 120 ? 1.252 8.145 13.227 1.00 97.06 120 PRO A C 1
ATOM 884 O O . PRO A 1 120 ? 0.124 8.211 13.707 1.00 97.06 120 PRO A O 1
ATOM 887 N N . ASP A 1 121 ? 1.622 8.812 12.134 1.00 95.81 121 ASP A N 1
ATOM 888 C CA . ASP A 1 121 ? 0.827 9.827 11.448 1.00 95.81 121 ASP A CA 1
ATOM 889 C C . ASP A 1 121 ? 1.331 10.043 10.007 1.00 95.81 121 ASP A C 1
ATOM 891 O O . ASP A 1 121 ? 2.394 9.554 9.599 1.00 95.81 121 ASP A O 1
ATOM 895 N N . GLU A 1 122 ? 0.556 10.785 9.221 1.00 95.50 122 GLU A N 1
ATOM 896 C CA . GLU A 1 122 ? 0.829 11.111 7.820 1.00 95.50 122 GLU A CA 1
ATOM 897 C C . GLU A 1 122 ? 2.043 12.036 7.654 1.00 95.50 122 GLU A C 1
ATOM 899 O O . GLU A 1 122 ? 2.752 11.965 6.648 1.00 95.50 122 GLU A O 1
ATOM 904 N N . GLU A 1 123 ? 2.336 12.879 8.647 1.00 96.06 123 GLU A N 1
ATOM 905 C CA . GLU A 1 123 ? 3.525 13.736 8.635 1.00 96.06 123 GLU A CA 1
ATOM 906 C C . GLU A 1 123 ? 4.806 12.892 8.705 1.00 96.06 123 GLU A C 1
ATOM 908 O O . GLU A 1 123 ? 5.749 13.073 7.927 1.00 96.06 123 GLU A O 1
ATOM 913 N N . THR A 1 124 ? 4.831 11.913 9.605 1.00 97.88 124 THR A N 1
ATOM 914 C CA . THR A 1 124 ? 5.919 10.948 9.723 1.00 97.88 124 THR A CA 1
ATOM 915 C C . THR A 1 124 ? 5.980 10.049 8.499 1.00 97.88 124 THR A C 1
ATOM 917 O O . THR A 1 124 ? 7.083 9.764 8.028 1.00 97.88 124 THR A O 1
ATOM 920 N N . ALA A 1 125 ? 4.832 9.658 7.936 1.00 97.50 125 ALA A N 1
ATOM 921 C CA . ALA A 1 125 ? 4.776 8.925 6.674 1.00 97.50 125 ALA A CA 1
ATOM 922 C C . ALA A 1 125 ? 5.519 9.670 5.558 1.00 97.50 125 ALA A C 1
ATOM 924 O O . ALA A 1 125 ? 6.370 9.079 4.898 1.00 97.50 125 ALA A O 1
ATOM 925 N N . ALA A 1 126 ? 5.267 10.972 5.393 1.00 97.38 126 ALA A N 1
ATOM 926 C CA . ALA A 1 126 ? 5.930 11.796 4.386 1.00 97.38 126 ALA A CA 1
ATOM 927 C C . ALA A 1 126 ? 7.451 11.885 4.606 1.00 97.38 126 ALA A C 1
ATOM 929 O O . ALA A 1 126 ? 8.221 11.743 3.656 1.00 97.38 126 ALA A O 1
ATOM 930 N N . ARG A 1 127 ? 7.910 12.040 5.858 1.00 98.12 127 ARG A N 1
ATOM 931 C CA . ARG A 1 127 ? 9.353 12.033 6.177 1.00 98.12 127 ARG A CA 1
ATOM 932 C C . ARG A 1 127 ? 10.018 10.702 5.831 1.00 98.12 127 ARG A C 1
ATOM 934 O O . ARG A 1 127 ? 11.065 10.692 5.187 1.00 98.12 127 ARG A O 1
ATOM 941 N N . VAL A 1 128 ? 9.408 9.587 6.233 1.00 98.31 128 VAL A N 1
ATOM 942 C CA . VAL A 1 128 ? 9.912 8.238 5.926 1.00 98.31 128 VAL A CA 1
ATOM 943 C C . VAL A 1 128 ? 9.886 7.983 4.416 1.00 98.31 128 VAL A C 1
ATOM 945 O O . VAL A 1 128 ? 10.821 7.398 3.873 1.00 98.31 128 VAL A O 1
ATOM 948 N N . ALA A 1 129 ? 8.853 8.453 3.714 1.00 98.00 129 ALA A N 1
ATOM 949 C CA . ALA A 1 129 ? 8.758 8.355 2.263 1.00 98.00 129 ALA A CA 1
ATOM 950 C C . ALA A 1 129 ? 9.894 9.114 1.563 1.00 98.00 129 ALA A C 1
ATOM 952 O O . ALA A 1 129 ? 10.528 8.549 0.675 1.00 98.00 129 ALA A O 1
ATOM 953 N N . ALA A 1 130 ? 10.205 10.344 1.988 1.00 98.12 130 ALA A N 1
ATOM 954 C CA . ALA A 1 130 ? 11.328 11.118 1.454 1.00 98.12 130 ALA A CA 1
ATOM 955 C C . ALA A 1 130 ? 12.683 10.426 1.685 1.00 98.12 130 ALA A C 1
ATOM 957 O O . ALA A 1 130 ? 13.527 10.412 0.790 1.00 98.12 130 ALA A O 1
ATOM 958 N N . GLU A 1 131 ? 12.889 9.833 2.867 1.00 97.81 131 GLU A N 1
ATOM 959 C CA . GLU A 1 131 ? 14.110 9.087 3.201 1.00 97.81 131 GLU A CA 1
ATOM 960 C C . GLU A 1 131 ? 14.293 7.865 2.290 1.00 97.81 131 GLU A C 1
ATOM 962 O O . GLU A 1 131 ? 15.373 7.641 1.743 1.00 97.81 131 GLU A O 1
ATOM 967 N N . LEU A 1 132 ? 13.238 7.062 2.128 1.00 97.75 132 LEU A N 1
ATOM 968 C CA . LEU A 1 132 ? 13.313 5.803 1.389 1.00 97.75 132 LEU A CA 1
ATOM 969 C C . LEU A 1 132 ? 13.210 5.998 -0.128 1.00 97.75 132 LEU A C 1
ATOM 971 O O . LEU A 1 132 ? 13.795 5.217 -0.880 1.00 97.75 132 LEU A O 1
ATOM 975 N N . GLY A 1 133 ? 12.486 7.026 -0.575 1.00 97.00 133 GLY A N 1
ATOM 976 C CA . GLY A 1 133 ? 12.094 7.280 -1.962 1.00 97.00 133 GLY A CA 1
ATOM 977 C C . GLY A 1 133 ? 13.204 7.078 -2.997 1.00 97.00 133 GLY A C 1
ATOM 978 O O . GLY A 1 133 ? 12.987 6.319 -3.940 1.00 97.00 133 GLY A O 1
ATOM 979 N N . PRO A 1 134 ? 14.417 7.637 -2.820 1.00 96.94 134 PRO A N 1
ATOM 980 C CA . PRO A 1 134 ? 15.509 7.476 -3.785 1.00 96.94 134 PRO A CA 1
ATOM 981 C C . PRO A 1 134 ? 15.905 6.022 -4.101 1.00 96.94 134 PRO A C 1
ATOM 983 O O . PRO A 1 134 ? 16.526 5.770 -5.132 1.00 96.94 134 PRO A O 1
ATOM 986 N N . ALA A 1 135 ? 15.573 5.062 -3.231 1.00 96.38 135 ALA A N 1
ATOM 987 C CA . ALA A 1 135 ? 15.870 3.640 -3.413 1.00 96.38 135 ALA A CA 1
ATOM 988 C C . ALA A 1 135 ? 14.658 2.798 -3.861 1.00 96.38 135 ALA A C 1
ATOM 990 O O . ALA A 1 135 ? 14.801 1.591 -4.084 1.00 96.38 135 ALA A O 1
ATOM 991 N N . LEU A 1 136 ? 13.471 3.394 -3.972 1.00 97.94 136 LEU A N 1
ATOM 992 C CA . LEU A 1 136 ? 12.217 2.688 -4.228 1.00 97.94 136 LEU A CA 1
ATOM 993 C C . LEU A 1 136 ? 11.734 2.872 -5.666 1.00 97.94 136 LEU A C 1
ATOM 995 O O . LEU A 1 136 ? 12.092 3.820 -6.360 1.00 97.94 136 LEU A O 1
ATOM 999 N N . GLN A 1 137 ? 10.915 1.931 -6.125 1.00 98.00 137 GLN A N 1
ATOM 1000 C CA . GLN A 1 137 ? 10.177 2.036 -7.384 1.00 98.00 137 GLN A CA 1
ATOM 1001 C C . GLN A 1 137 ? 8.666 2.164 -7.156 1.00 98.00 137 GLN A C 1
ATOM 1003 O O . GLN A 1 137 ? 7.940 2.441 -8.107 1.00 98.00 137 GLN A O 1
ATOM 1008 N N . LEU A 1 138 ? 8.204 1.984 -5.916 1.00 98.25 138 LEU A N 1
ATOM 1009 C CA . LEU A 1 138 ? 6.805 2.091 -5.528 1.00 98.25 138 LEU A CA 1
ATOM 1010 C C . LEU A 1 138 ? 6.671 2.384 -4.030 1.00 98.25 138 LEU A C 1
ATOM 1012 O O . LEU A 1 138 ? 7.380 1.791 -3.209 1.00 98.25 138 LEU A O 1
ATOM 1016 N N . ILE A 1 139 ? 5.707 3.235 -3.682 1.00 98.38 139 ILE A N 1
ATOM 1017 C CA . ILE A 1 139 ? 5.164 3.342 -2.328 1.00 98.38 139 ILE A CA 1
ATOM 1018 C C . ILE A 1 139 ? 3.660 3.074 -2.382 1.00 98.38 139 ILE A C 1
ATOM 1020 O O . ILE A 1 139 ? 2.950 3.607 -3.232 1.00 98.38 139 ILE A O 1
ATOM 1024 N N . GLU A 1 140 ? 3.158 2.271 -1.454 1.00 97.81 140 GLU A N 1
ATOM 1025 C CA . GLU A 1 140 ? 1.723 2.145 -1.194 1.00 97.81 140 GLU A CA 1
ATOM 1026 C C . GLU A 1 140 ? 1.433 2.588 0.242 1.00 97.81 140 GLU A C 1
ATOM 1028 O O . GLU A 1 140 ? 2.126 2.171 1.178 1.00 97.81 140 GLU A O 1
ATOM 1033 N N . PHE A 1 141 ? 0.428 3.452 0.407 1.00 97.19 141 PHE A N 1
ATOM 1034 C CA . PHE A 1 141 ? 0.091 4.066 1.686 1.00 97.19 141 PHE A CA 1
ATOM 1035 C C . PHE A 1 141 ? -1.237 3.531 2.239 1.00 97.19 141 PHE A C 1
ATOM 1037 O O . PHE A 1 141 ? -2.287 3.643 1.605 1.00 97.19 141 PHE A O 1
ATOM 1044 N N . TYR A 1 142 ? -1.159 2.924 3.421 1.00 96.44 142 TYR A N 1
ATOM 1045 C CA . TYR A 1 142 ? -2.177 2.090 4.059 1.00 96.44 142 TYR A CA 1
ATOM 1046 C C . TYR A 1 142 ? -2.591 2.636 5.437 1.00 96.44 142 TYR A C 1
ATOM 1048 O O . TYR A 1 142 ? -1.898 3.459 6.039 1.00 96.44 142 TYR A O 1
ATOM 1056 N N . GLY A 1 143 ? -3.700 2.135 5.986 1.00 93.44 143 GLY A N 1
ATOM 1057 C CA . GLY A 1 143 ? -4.222 2.495 7.314 1.00 93.44 143 GLY A CA 1
ATOM 1058 C C . GLY A 1 143 ? -5.042 3.791 7.354 1.00 93.44 143 GLY A C 1
ATOM 1059 O O . GLY A 1 143 ? -5.916 3.941 8.210 1.00 93.44 143 GLY A O 1
ATOM 1060 N N . VAL A 1 144 ? -4.841 4.672 6.377 1.00 90.06 144 VAL A N 1
ATOM 1061 C CA . VAL A 1 144 ? -5.587 5.918 6.137 1.00 90.06 144 VAL A CA 1
ATOM 1062 C C . VAL A 1 144 ? -6.095 5.942 4.700 1.00 90.06 144 VAL A C 1
ATOM 1064 O O . VAL A 1 144 ? -5.678 5.118 3.891 1.00 90.06 144 VAL A O 1
ATOM 1067 N N . GLY A 1 145 ? -7.001 6.860 4.366 1.00 84.19 145 GLY A N 1
ATOM 1068 C CA . GLY A 1 145 ? -7.518 6.997 3.007 1.00 84.19 145 GLY A CA 1
ATOM 1069 C C . GLY A 1 145 ? -7.867 8.433 2.647 1.00 84.19 145 GLY A C 1
ATOM 1070 O O . GLY A 1 145 ? -7.999 9.292 3.516 1.00 84.19 145 GLY A O 1
ATOM 1071 N N . GLY A 1 146 ? -8.048 8.664 1.349 1.00 86.00 146 GLY A N 1
ATOM 1072 C CA . GLY A 1 146 ? -8.392 9.975 0.807 1.00 86.00 146 GLY A CA 1
ATOM 1073 C C . GLY A 1 146 ? -7.186 10.867 0.472 1.00 86.00 146 GLY A C 1
ATOM 1074 O O . GLY A 1 146 ? -6.045 10.551 0.817 1.00 86.00 146 GLY A O 1
ATOM 1075 N N . PRO A 1 147 ? -7.436 11.972 -0.252 1.00 87.88 147 PRO A N 1
ATOM 1076 C CA . PRO A 1 147 ? -6.391 12.840 -0.793 1.00 87.88 147 PRO A CA 1
ATOM 1077 C C . PRO A 1 147 ? -5.591 13.579 0.288 1.00 87.88 147 PRO A C 1
ATOM 1079 O O . PRO A 1 147 ? -4.372 13.640 0.172 1.00 87.88 147 PRO A O 1
ATOM 1082 N N . ASP A 1 148 ? -6.236 14.055 1.358 1.00 87.25 148 ASP A N 1
ATOM 1083 C CA . ASP A 1 148 ? -5.578 14.817 2.436 1.00 87.25 148 ASP A CA 1
ATOM 1084 C C . ASP A 1 148 ? -4.452 14.021 3.117 1.00 87.25 148 ASP A C 1
ATOM 1086 O O . ASP A 1 148 ? -3.414 14.572 3.490 1.00 87.25 148 ASP A O 1
ATOM 1090 N N . ALA A 1 149 ? -4.644 12.705 3.253 1.00 85.56 149 ALA A N 1
ATOM 1091 C CA . ALA A 1 149 ? -3.635 11.814 3.809 1.00 85.56 149 ALA A CA 1
ATOM 1092 C C . ALA A 1 149 ? -2.459 11.611 2.837 1.00 85.56 149 ALA A C 1
ATOM 1094 O O . ALA A 1 149 ? -1.299 11.556 3.244 1.00 85.56 149 ALA A O 1
ATOM 1095 N N . ALA A 1 150 ? -2.750 11.503 1.540 1.00 90.00 150 ALA A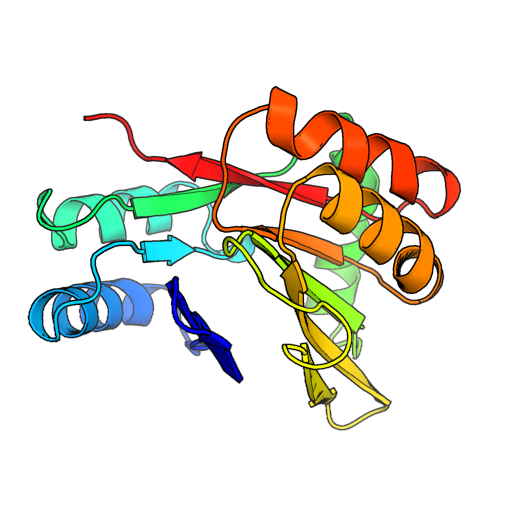 N 1
ATOM 1096 C CA . ALA A 1 150 ? -1.766 11.171 0.518 1.00 90.00 150 ALA A CA 1
ATOM 1097 C C . ALA A 1 150 ? -0.926 12.360 0.039 1.00 90.00 150 ALA A C 1
ATOM 1099 O O . ALA A 1 150 ? 0.230 12.155 -0.332 1.00 90.00 150 ALA A O 1
ATOM 1100 N N . GLU A 1 151 ? -1.486 13.573 0.047 1.00 94.81 151 GLU A N 1
ATOM 1101 C CA . GLU A 1 151 ? -0.879 14.797 -0.496 1.00 94.81 151 GLU A CA 1
ATOM 1102 C C . GLU A 1 151 ? 0.581 14.950 -0.058 1.00 94.81 151 GLU A C 1
ATOM 1104 O O . GLU A 1 151 ? 1.489 14.974 -0.888 1.00 94.81 151 GLU A O 1
ATOM 1109 N N . ARG A 1 152 ? 0.829 14.935 1.257 1.00 94.25 152 ARG A N 1
ATOM 1110 C CA . ARG A 1 152 ? 2.177 15.123 1.815 1.00 94.25 152 ARG A CA 1
ATOM 1111 C C . ARG A 1 152 ? 3.156 14.030 1.397 1.00 94.25 152 ARG A C 1
ATOM 1113 O O . ARG A 1 152 ? 4.330 14.310 1.174 1.00 94.25 152 ARG A O 1
ATOM 1120 N N . VAL A 1 153 ? 2.692 12.783 1.303 1.00 96.69 153 VAL A N 1
ATOM 1121 C CA . VAL A 1 153 ? 3.532 11.646 0.899 1.00 96.69 153 VAL A CA 1
ATOM 1122 C C . VAL A 1 153 ? 3.902 11.760 -0.579 1.00 96.69 153 VAL A C 1
ATOM 1124 O O . VAL A 1 153 ? 5.059 11.543 -0.933 1.00 96.69 153 VAL A O 1
ATOM 1127 N N . ILE A 1 154 ? 2.947 12.145 -1.429 1.00 96.62 154 ILE A N 1
ATOM 1128 C CA . ILE A 1 154 ? 3.154 12.378 -2.865 1.00 96.62 154 ILE A CA 1
ATOM 1129 C C . ILE A 1 154 ? 4.160 13.511 -3.086 1.00 96.62 154 ILE A C 1
ATOM 1131 O O . ILE A 1 154 ? 5.130 13.339 -3.828 1.00 96.62 154 ILE A O 1
ATOM 1135 N N . GLU A 1 155 ? 3.975 14.653 -2.422 1.00 96.06 155 GLU A N 1
ATOM 1136 C CA . GLU A 1 155 ? 4.889 15.794 -2.537 1.00 96.06 155 GLU A CA 1
ATOM 1137 C C . GLU A 1 155 ? 6.312 15.437 -2.097 1.00 96.06 155 GLU A C 1
ATOM 1139 O O . GLU A 1 155 ? 7.279 15.777 -2.782 1.00 96.06 155 GLU A O 1
ATOM 1144 N N . ALA A 1 156 ? 6.442 14.691 -0.996 1.00 96.75 156 ALA A N 1
ATOM 1145 C CA . ALA A 1 156 ? 7.725 14.289 -0.432 1.00 96.75 156 ALA A CA 1
ATOM 1146 C C . ALA A 1 156 ? 8.583 13.441 -1.388 1.00 96.75 156 ALA A C 1
ATOM 1148 O O . ALA A 1 156 ? 9.812 13.508 -1.328 1.00 96.75 156 ALA A O 1
ATOM 1149 N N . VAL A 1 157 ? 7.962 12.657 -2.276 1.00 96.81 157 VAL A N 1
ATOM 1150 C CA . VAL A 1 157 ? 8.678 11.747 -3.191 1.00 96.81 157 VAL A CA 1
ATOM 1151 C C . VAL A 1 157 ? 8.628 12.159 -4.657 1.00 96.81 157 VAL A C 1
ATOM 1153 O O . VAL A 1 157 ? 9.315 11.551 -5.480 1.00 96.81 157 VAL A O 1
ATOM 1156 N N . SER A 1 158 ? 7.892 13.221 -4.988 1.00 94.31 158 SER A N 1
ATOM 1157 C CA . SER A 1 158 ? 7.843 13.810 -6.330 1.00 94.31 158 SER A CA 1
ATOM 1158 C C . SER A 1 158 ? 9.241 14.054 -6.939 1.00 94.31 158 SER A C 1
ATOM 1160 O O . SER A 1 158 ? 9.463 13.620 -8.073 1.00 94.31 158 SER A O 1
ATOM 1162 N N . PRO A 1 159 ? 10.248 14.591 -6.209 1.00 93.88 159 PRO A N 1
ATOM 1163 C CA . PRO A 1 159 ? 11.606 14.749 -6.746 1.00 93.88 159 PRO A CA 1
ATOM 1164 C C . PRO A 1 159 ? 12.304 13.432 -7.121 1.00 93.88 159 PRO A C 1
ATOM 1166 O O . PRO A 1 159 ? 13.169 13.424 -7.995 1.00 93.88 159 PRO A O 1
ATOM 1169 N N . ALA A 1 160 ? 11.944 12.323 -6.466 1.00 94.31 160 ALA A N 1
ATOM 1170 C CA . ALA A 1 160 ? 12.468 10.988 -6.755 1.00 94.31 160 ALA A CA 1
ATOM 1171 C C . ALA A 1 160 ? 11.662 10.254 -7.846 1.00 94.31 160 ALA A C 1
ATOM 1173 O O . ALA A 1 160 ? 12.083 9.194 -8.306 1.00 94.31 160 ALA A O 1
ATOM 1174 N N . GLY A 1 161 ? 10.514 10.798 -8.269 1.00 95.50 161 GLY A N 1
ATOM 1175 C CA . GLY A 1 161 ? 9.651 10.200 -9.289 1.00 95.50 161 GLY A CA 1
ATOM 1176 C C . GLY A 1 161 ? 9.024 8.866 -8.872 1.00 95.50 161 GLY A C 1
ATOM 1177 O O . GLY A 1 161 ? 8.729 8.037 -9.733 1.00 95.50 161 GLY A O 1
ATOM 1178 N N . VAL A 1 162 ? 8.852 8.630 -7.568 1.00 97.88 162 VAL A N 1
ATOM 1179 C CA . VAL A 1 162 ? 8.271 7.386 -7.042 1.00 97.88 162 VAL A CA 1
ATOM 1180 C C . VAL A 1 162 ? 6.742 7.489 -7.072 1.00 97.88 162 VAL A C 1
ATOM 1182 O O . VAL A 1 162 ? 6.200 8.452 -6.531 1.00 97.88 162 VAL A O 1
ATOM 1185 N N . PRO A 1 163 ? 6.022 6.523 -7.673 1.00 97.69 163 PRO A N 1
ATOM 1186 C CA . PRO A 1 163 ? 4.566 6.528 -7.648 1.00 97.69 163 PRO A CA 1
ATOM 1187 C C . PRO A 1 163 ? 4.068 6.193 -6.240 1.00 97.69 163 PRO A C 1
ATOM 1189 O O . PRO A 1 163 ? 4.588 5.276 -5.595 1.00 97.69 163 PRO A O 1
ATOM 1192 N N . VAL A 1 164 ? 3.032 6.903 -5.792 1.00 97.25 164 VAL A N 1
ATOM 1193 C CA . VAL A 1 164 ? 2.393 6.673 -4.491 1.00 97.25 164 VAL A CA 1
ATOM 1194 C C . VAL A 1 164 ? 0.965 6.199 -4.707 1.00 97.25 164 VAL A C 1
ATOM 1196 O O . VAL A 1 164 ? 0.161 6.849 -5.374 1.00 97.25 164 VAL A O 1
ATOM 1199 N N . GLY A 1 165 ? 0.665 5.037 -4.145 1.00 96.44 165 GLY A N 1
ATOM 1200 C CA . GLY A 1 165 ? -0.672 4.477 -4.103 1.00 96.44 165 GLY A CA 1
ATOM 1201 C C . GLY A 1 165 ? -1.451 4.968 -2.886 1.00 96.44 165 GLY A C 1
ATOM 1202 O O . GLY A 1 165 ? -0.925 4.956 -1.774 1.00 96.44 165 GLY A O 1
ATOM 1203 N N . VAL A 1 166 ? -2.710 5.346 -3.096 1.00 92.62 166 VAL A N 1
ATOM 1204 C CA . VAL A 1 166 ? -3.627 5.888 -2.087 1.00 92.62 166 VAL A CA 1
ATOM 1205 C C . VAL A 1 166 ? -4.785 4.929 -1.864 1.00 92.62 166 VAL A C 1
ATOM 1207 O O . VAL A 1 166 ? -5.384 4.433 -2.819 1.00 92.62 166 VAL A O 1
ATOM 1210 N N . MET A 1 167 ? -5.128 4.680 -0.603 1.00 94.81 167 MET A N 1
ATOM 1211 C CA . MET A 1 167 ? -6.263 3.836 -0.248 1.00 94.81 167 MET A CA 1
ATOM 1212 C C . MET A 1 167 ? -7.597 4.499 -0.608 1.00 94.81 167 MET A C 1
ATOM 1214 O O . MET A 1 167 ? -7.886 5.623 -0.184 1.00 94.81 167 MET A O 1
ATOM 1218 N N . ALA A 1 168 ? -8.450 3.759 -1.313 1.00 92.81 168 ALA A N 1
ATOM 1219 C CA . ALA A 1 168 ? -9.863 4.072 -1.462 1.00 92.81 168 ALA A CA 1
ATOM 1220 C C . ALA A 1 168 ? -10.712 2.897 -0.969 1.00 92.81 168 ALA A C 1
ATOM 1222 O O . ALA A 1 168 ? -10.524 1.755 -1.396 1.00 92.81 168 ALA A O 1
ATOM 1223 N N . PHE A 1 169 ? -11.666 3.186 -0.089 1.00 90.75 169 PHE A N 1
ATOM 1224 C CA . PHE A 1 169 ? -12.611 2.198 0.422 1.00 90.75 169 PHE A CA 1
ATOM 1225 C C . PHE A 1 169 ? -13.783 2.004 -0.539 1.00 90.75 169 PHE A C 1
ATOM 1227 O O . PHE A 1 169 ? -14.219 2.949 -1.203 1.00 90.75 169 PHE A O 1
ATOM 1234 N N . ALA A 1 170 ? -14.299 0.777 -0.617 1.00 82.62 170 ALA A N 1
ATOM 1235 C CA . ALA A 1 170 ? -15.589 0.532 -1.243 1.00 82.62 170 ALA A CA 1
ATOM 1236 C C . ALA A 1 170 ? -16.671 1.357 -0.524 1.00 82.62 170 ALA A C 1
ATOM 1238 O O . ALA A 1 170 ? -16.647 1.489 0.702 1.00 82.62 170 ALA A O 1
ATOM 1239 N N . GLY A 1 171 ? -17.595 1.933 -1.299 1.00 70.94 171 GLY A N 1
ATOM 1240 C CA . GLY A 1 171 ? -18.753 2.630 -0.740 1.00 70.94 171 GLY A CA 1
ATOM 1241 C C . GLY A 1 171 ? -19.624 1.698 0.117 1.00 70.94 171 GLY A C 1
ATOM 1242 O O . GLY A 1 171 ? -19.495 0.476 -0.007 1.00 70.94 171 GLY A O 1
ATOM 1243 N N . PRO A 1 172 ? -20.476 2.270 0.985 1.00 56.28 172 PRO A N 1
ATOM 1244 C CA . PRO A 1 172 ? -21.414 1.507 1.804 1.00 56.28 172 PRO A CA 1
ATOM 1245 C C . PRO A 1 172 ? -22.422 0.707 0.968 1.00 56.28 172 PRO A C 1
ATOM 1247 O O . PRO A 1 172 ? -22.728 1.127 -0.175 1.00 56.28 172 PRO A O 1
#

Foldseek 3Di:
DWFDDPQDIDDDDDDPDLVVLQVVLCVVLVVVDQEAEAECVNPDVSQVSNCVSNPVSHWYKYWDFDPLLVVLVVVVVVCVVVVHQFAEEEEAATAPFDQVVRKDWAADPPGYIYIYGYDNALQRLLVVLLVCLLRHSEYEYYNDADDVSCVSNCVSNSVSSHTYIGMDIDDD

Secondary structure (DSSP, 8-state):
-EEE-SS-EEE----SSTTHHHHHHHHHHHTT---EEE-GGGHHHHHHHHHHHHTTSS-EEEEEE-GGGHHHHHHHHHHHHTT----EEEEEE-TT--TTTSEEEEEPTTS-EEEEEEESSHHHHHHHHHHHGGG-SEEEEES--SHHHHHHHHHHHGGGT--EEEEEEPP-

Sequence (172 aa):
MVVGNTHGRTRVRAVGDPAQAVELAVRLVAEGVDRIELCGSFGAVWHARVARAVDGRAPVGAIYYGFESLTPIAAYKARFEAGEVLSDAFLVVHEGADPVADRVVHAKPGGGRVTLVAVPDEETAARVAAELGPALQLIEFYGVGGPDAAERVIEAVSPAGVPVGVMAFAGP

pLDDT: mean 95.42, std 4.53, range [56.28, 98.38]

InterPro domains:
  IPR045441 Protein of unknown function DUF6506 [PF20116] (3-76)
  IPR045441 Protein of unknown function DUF6506 [PF20116] (89-169)

Organism: NCBI:txid1048205

Radius of gyration: 15.31 Å; chains: 1; bounding box: 40×33×39 Å